Protein AF-A0AAU6NY33-F1 (afdb_monomer_lite)

Foldseek 3Di:
DVVVVVVVVVVVVVVVVVVVQVVLWDWDWDWDWDQDPVGIDIDTDIDIDRDNPDDD

Sequence (56 aa):
MKIKKIFSVLVVVLFLLLLAACGSAHTNVGLNMHFGPNGPHVSPHVNVDFYGGGRH

Structure (mmCIF, N/CA/C/O backbone):
data_AF-A0AAU6NY33-F1
#
_entry.id   AF-A0AAU6NY33-F1
#
loop_
_atom_site.group_PDB
_atom_site.id
_atom_site.type_symbol
_atom_site.label_atom_id
_atom_site.label_alt_id
_atom_site.label_comp_id
_atom_site.label_asym_id
_atom_site.label_entity_id
_atom_site.label_seq_id
_atom_site.pdbx_PDB_ins_code
_atom_site.Cartn_x
_atom_site.Cartn_y
_atom_site.Cartn_z
_atom_site.occupancy
_atom_site.B_iso_or_equiv
_atom_site.auth_seq_id
_atom_site.auth_comp_id
_atom_site.auth_asym_id
_atom_site.auth_atom_id
_atom_site.pdbx_PDB_model_num
ATOM 1 N N . MET A 1 1 ? -22.966 -3.491 32.498 1.00 60.06 1 MET A N 1
ATOM 2 C CA . MET A 1 1 ? -23.451 -3.345 31.098 1.00 60.06 1 MET A CA 1
ATOM 3 C C . MET A 1 1 ? -22.762 -2.248 30.271 1.00 60.06 1 MET A C 1
ATOM 5 O O . MET A 1 1 ? -22.712 -2.407 29.060 1.00 60.06 1 MET A O 1
ATOM 9 N N . LYS A 1 2 ? -22.208 -1.169 30.856 1.00 69.50 2 LYS A N 1
ATOM 10 C CA . LYS A 1 2 ? -21.567 -0.071 30.091 1.00 69.50 2 LYS A CA 1
ATOM 11 C C . LYS A 1 2 ? -20.280 -0.476 29.347 1.00 69.50 2 LYS A C 1
ATOM 13 O O . LYS A 1 2 ? -20.111 -0.096 28.198 1.00 69.50 2 LYS A O 1
ATOM 18 N N . ILE A 1 3 ? -19.442 -1.328 29.946 1.00 82.56 3 ILE A N 1
ATOM 19 C CA . ILE A 1 3 ? -18.188 -1.825 29.340 1.00 82.56 3 ILE A CA 1
ATOM 20 C C . ILE A 1 3 ? -18.405 -2.558 28.011 1.00 82.56 3 ILE A C 1
ATOM 22 O O . ILE A 1 3 ? -17.660 -2.336 27.065 1.00 82.56 3 ILE A O 1
ATOM 26 N N . LYS A 1 4 ? -19.472 -3.361 27.899 1.00 83.25 4 LYS A N 1
ATOM 27 C CA . LYS A 1 4 ? -19.800 -4.069 26.651 1.00 83.25 4 LYS A CA 1
ATOM 28 C C . LYS A 1 4 ? -20.140 -3.093 25.517 1.00 83.25 4 LYS A C 1
ATOM 30 O O . LYS A 1 4 ? -19.749 -3.320 24.380 1.00 83.25 4 LYS A O 1
ATOM 35 N N . LYS A 1 5 ? -20.820 -1.982 25.836 1.00 85.25 5 LYS A N 1
ATOM 36 C CA . LYS A 1 5 ? -21.125 -0.923 24.863 1.00 85.25 5 LYS A CA 1
ATOM 37 C C . LYS A 1 5 ? -19.868 -0.166 24.435 1.00 85.25 5 LYS A C 1
ATOM 39 O O . LYS A 1 5 ? -19.695 0.061 23.248 1.00 85.25 5 LYS A O 1
ATOM 44 N N . ILE A 1 6 ? -18.979 0.165 25.374 1.00 92.94 6 ILE A N 1
ATOM 45 C CA . ILE A 1 6 ? -17.701 0.831 25.069 1.00 92.94 6 ILE A CA 1
ATOM 46 C C . ILE A 1 6 ? -16.851 -0.045 24.147 1.00 92.94 6 ILE A C 1
ATOM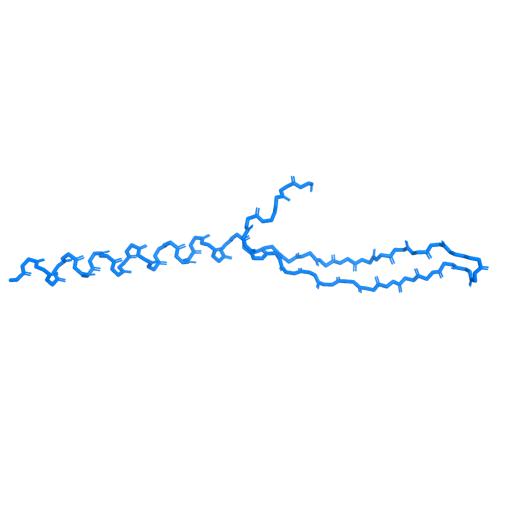 48 O O . ILE A 1 6 ? -16.361 0.434 23.132 1.00 92.94 6 ILE A O 1
ATOM 52 N N . PHE A 1 7 ? -16.746 -1.339 24.455 1.00 93.62 7 PHE A N 1
ATOM 53 C CA . PHE A 1 7 ? -16.015 -2.285 23.618 1.00 93.62 7 PHE A CA 1
ATOM 54 C C . PHE A 1 7 ? -16.618 -2.385 22.212 1.00 93.62 7 PHE A C 1
ATOM 56 O O . PHE A 1 7 ? -15.896 -2.323 21.224 1.00 93.62 7 PHE A O 1
ATOM 63 N N . SER A 1 8 ? -17.949 -2.453 22.113 1.00 92.50 8 SER A N 1
ATOM 64 C CA . SER A 1 8 ? -18.642 -2.461 20.823 1.00 92.50 8 SER A CA 1
ATOM 65 C C . SER A 1 8 ? -18.349 -1.210 19.993 1.00 92.50 8 SER A C 1
ATOM 67 O O . SER A 1 8 ? -18.118 -1.325 18.796 1.00 92.50 8 SER A O 1
ATOM 69 N N . VAL A 1 9 ? -18.341 -0.026 20.611 1.00 94.50 9 VAL A N 1
ATOM 70 C CA . VAL A 1 9 ? -18.004 1.227 19.918 1.00 94.50 9 VAL A CA 1
ATOM 71 C C . VAL A 1 9 ? -16.543 1.213 19.466 1.00 94.50 9 VAL A C 1
ATOM 73 O O . VAL A 1 9 ? -16.256 1.584 18.332 1.00 94.50 9 VAL A O 1
ATOM 76 N N . LEU A 1 10 ? -15.630 0.727 20.310 1.00 95.00 10 LEU A N 1
ATOM 77 C CA . LEU A 1 10 ? -14.203 0.656 19.995 1.00 95.00 10 LEU A CA 1
ATOM 78 C C . LEU A 1 10 ? -13.923 -0.243 18.783 1.00 95.00 10 LEU A C 1
ATOM 80 O O . LEU A 1 10 ? -13.145 0.127 17.909 1.00 95.00 10 LEU A O 1
ATOM 84 N N . VAL A 1 11 ? -14.599 -1.393 18.702 1.00 94.69 11 VAL A N 1
ATOM 85 C CA . VAL A 1 11 ? -14.492 -2.312 17.560 1.00 94.69 11 VAL A CA 1
ATOM 86 C C . VAL A 1 11 ? -14.989 -1.649 16.275 1.00 94.69 11 VAL A C 1
ATOM 88 O O . VAL A 1 11 ? -14.316 -1.729 15.252 1.00 94.69 11 VAL A O 1
ATOM 91 N N . VAL A 1 12 ? -16.125 -0.949 16.317 1.00 95.19 12 VAL A N 1
ATOM 92 C CA . VAL A 1 12 ? -16.657 -0.243 15.138 1.00 95.19 12 VAL A CA 1
ATOM 93 C C . VAL A 1 12 ? -15.693 0.849 14.667 1.00 95.19 12 VAL A C 1
ATOM 95 O O . VAL A 1 12 ? -15.415 0.945 13.474 1.00 95.19 12 VAL A O 1
ATOM 98 N N . VAL A 1 13 ? -15.132 1.631 15.592 1.00 95.00 13 VAL A N 1
ATOM 99 C CA . VAL A 1 13 ? -14.139 2.668 15.267 1.00 95.00 13 VAL A CA 1
ATOM 100 C C . VAL A 1 13 ? -12.877 2.057 14.654 1.00 95.00 13 VAL A C 1
ATOM 102 O O . VAL A 1 13 ? -12.386 2.565 13.648 1.00 95.00 13 VAL A O 1
ATOM 105 N N . LEU A 1 14 ? -12.382 0.943 15.202 1.00 92.81 14 LEU A N 1
ATOM 106 C CA . LEU A 1 14 ? -11.230 0.223 14.655 1.00 92.81 14 LEU A CA 1
ATOM 107 C C . LEU A 1 14 ? -11.481 -0.224 13.207 1.00 92.81 14 LEU A C 1
ATOM 109 O O . LEU A 1 14 ? -10.630 -0.018 12.345 1.00 92.81 14 LEU A O 1
ATOM 113 N N . PHE A 1 15 ? -12.653 -0.798 12.928 1.00 91.00 15 PHE A N 1
ATOM 114 C CA . PHE A 1 15 ? -13.016 -1.214 11.573 1.00 91.00 15 PHE A CA 1
ATOM 115 C C . PHE A 1 15 ? -13.043 -0.031 10.603 1.00 91.00 15 PHE A C 1
ATOM 117 O O . PHE A 1 15 ? -12.465 -0.120 9.524 1.00 91.00 15 PHE A O 1
ATOM 124 N N . LEU A 1 16 ? -13.641 1.097 10.993 1.00 88.50 16 LEU A N 1
ATOM 125 C CA . LEU A 1 16 ? -13.678 2.294 10.147 1.00 88.50 16 LEU A CA 1
ATOM 126 C C . LEU A 1 16 ? -12.272 2.820 9.817 1.00 88.50 16 LEU A C 1
ATOM 128 O O . LEU A 1 16 ? -12.019 3.206 8.676 1.00 88.50 16 LEU A O 1
ATOM 132 N N . LEU A 1 17 ? -11.345 2.779 10.778 1.00 85.44 17 LEU A N 1
ATOM 133 C CA . LEU A 1 17 ? -9.948 3.171 10.560 1.00 85.44 17 LEU A CA 1
ATOM 134 C C . LEU A 1 17 ? -9.223 2.229 9.588 1.00 85.44 17 LEU A C 1
ATOM 136 O O . LEU A 1 17 ? -8.486 2.695 8.721 1.00 85.44 17 LEU A O 1
ATOM 140 N N . LEU A 1 18 ? -9.455 0.918 9.691 1.00 83.69 18 LEU A N 1
ATOM 141 C CA . LEU A 1 18 ? -8.874 -0.068 8.773 1.00 83.69 18 LEU A CA 1
ATOM 142 C C . LEU A 1 18 ? -9.394 0.104 7.339 1.00 83.69 18 LEU A C 1
ATOM 144 O O . LEU A 1 18 ? -8.608 0.049 6.393 1.00 83.69 18 LEU A O 1
ATOM 148 N N . LEU A 1 19 ? -10.696 0.364 7.168 1.00 80.81 19 LEU A N 1
ATOM 149 C CA . LEU A 1 19 ? -11.271 0.646 5.849 1.00 80.81 19 LEU A CA 1
ATOM 150 C C . LEU A 1 19 ? -10.683 1.929 5.239 1.00 80.81 19 LEU A C 1
ATOM 152 O O . LEU A 1 19 ? -10.346 1.943 4.055 1.00 80.81 19 LEU A O 1
ATOM 156 N N . ALA A 1 20 ? -10.506 2.983 6.041 1.00 75.38 20 ALA A N 1
ATOM 157 C CA . ALA A 1 20 ? -9.884 4.226 5.584 1.00 75.38 20 ALA A CA 1
ATOM 158 C C . ALA A 1 20 ? -8.411 4.033 5.170 1.00 75.38 20 ALA A C 1
ATOM 160 O O . ALA A 1 20 ? -7.963 4.607 4.177 1.00 75.38 20 ALA A O 1
ATOM 161 N N . ALA A 1 21 ? -7.666 3.185 5.886 1.00 72.38 21 ALA A N 1
ATOM 162 C CA . ALA A 1 21 ? -6.277 2.869 5.560 1.00 72.38 21 ALA A CA 1
ATOM 163 C C . ALA A 1 21 ? -6.144 2.058 4.258 1.00 72.38 21 ALA A C 1
ATOM 165 O O . ALA A 1 21 ? -5.226 2.303 3.478 1.00 72.38 21 ALA A O 1
ATOM 166 N N . CYS A 1 22 ? -7.074 1.138 3.983 1.00 68.69 22 CYS A N 1
ATOM 167 C CA . CYS A 1 22 ? -7.063 0.351 2.747 1.00 68.69 22 CYS A CA 1
ATOM 168 C C . CYS A 1 22 ? -7.283 1.216 1.496 1.00 68.69 22 CYS A C 1
ATOM 170 O O . CYS A 1 22 ? -6.669 0.960 0.464 1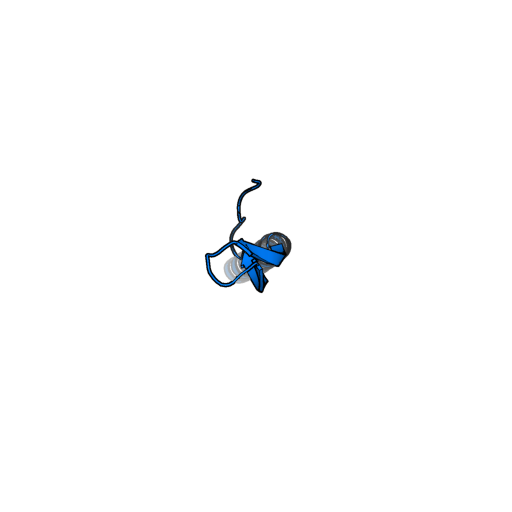.00 68.69 22 CYS A O 1
ATOM 172 N N . GLY A 1 23 ? -8.107 2.266 1.589 1.00 64.31 23 GLY A N 1
ATOM 173 C CA . GLY A 1 23 ? -8.304 3.225 0.494 1.00 64.31 23 GLY A CA 1
ATOM 174 C C . GLY A 1 23 ? -7.064 4.069 0.167 1.00 64.31 23 GLY A C 1
ATOM 175 O O . GLY A 1 23 ? -7.027 4.708 -0.876 1.00 64.31 23 GLY A O 1
ATOM 176 N N . SER A 1 24 ? -6.049 4.059 1.038 1.00 63.75 24 SER A N 1
ATOM 177 C CA . SER A 1 24 ? -4.767 4.744 0.825 1.00 63.75 24 SER A CA 1
ATOM 178 C C . SER A 1 24 ? -3.692 3.839 0.211 1.00 63.75 24 SER A C 1
ATOM 180 O O . SER A 1 24 ? -2.552 4.27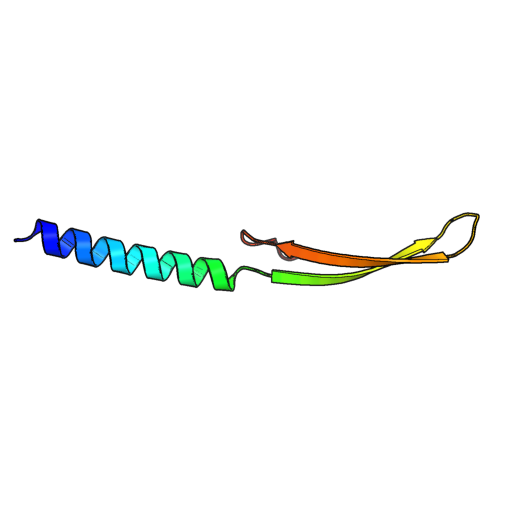7 0.068 1.00 63.75 24 SER A O 1
ATOM 182 N N . ALA A 1 25 ? -4.017 2.579 -0.105 1.00 64.44 25 ALA A N 1
ATOM 183 C CA . ALA A 1 25 ? -3.112 1.696 -0.826 1.00 64.44 25 ALA A CA 1
ATOM 184 C C . ALA A 1 25 ? -3.099 2.098 -2.304 1.00 64.44 25 ALA A C 1
ATOM 186 O O . ALA A 1 25 ? -4.106 1.968 -3.002 1.00 64.44 25 ALA A O 1
ATOM 187 N N . HIS A 1 26 ? -1.959 2.591 -2.780 1.00 69.31 26 HIS A N 1
ATOM 188 C CA . HIS A 1 26 ? -1.759 2.873 -4.196 1.00 69.31 26 HIS A CA 1
ATOM 189 C C . HIS A 1 26 ? -0.900 1.789 -4.830 1.00 69.31 26 HIS A C 1
ATOM 191 O O . HIS A 1 26 ? 0.126 1.372 -4.297 1.00 69.31 26 HIS A O 1
ATOM 197 N N . THR A 1 27 ? -1.333 1.333 -5.997 1.00 69.06 27 THR A N 1
ATOM 198 C CA . THR A 1 27 ? -0.550 0.449 -6.853 1.00 69.06 27 THR A CA 1
ATOM 199 C C . THR A 1 27 ? 0.113 1.284 -7.936 1.00 69.06 27 THR A C 1
ATOM 201 O O . THR A 1 27 ? -0.579 1.904 -8.744 1.00 69.06 27 THR A O 1
ATOM 204 N N . ASN A 1 28 ? 1.442 1.290 -7.969 1.00 71.00 28 ASN A N 1
ATOM 205 C CA . ASN A 1 28 ? 2.222 1.891 -9.041 1.00 71.00 28 ASN A CA 1
ATOM 206 C C . ASN A 1 28 ? 2.652 0.785 -10.008 1.00 71.00 28 ASN A C 1
ATOM 208 O O . ASN A 1 28 ? 3.422 -0.109 -9.652 1.00 71.00 28 ASN A O 1
ATOM 212 N N . VAL A 1 29 ? 2.124 0.840 -11.226 1.00 78.38 29 VAL A N 1
ATOM 213 C CA . VAL A 1 29 ? 2.485 -0.069 -12.312 1.00 78.38 29 VAL A CA 1
ATOM 214 C C . VAL A 1 29 ? 3.132 0.759 -13.407 1.00 78.38 29 VAL A C 1
ATOM 216 O O . VAL A 1 29 ? 2.548 1.741 -13.868 1.00 78.38 29 VAL A O 1
ATOM 219 N N . GLY A 1 30 ? 4.328 0.365 -13.831 1.00 83.88 30 GLY A N 1
ATOM 220 C CA . GLY A 1 30 ? 5.063 1.100 -14.847 1.00 83.88 30 GLY A CA 1
ATOM 221 C C . GLY A 1 30 ? 6.147 0.279 -15.529 1.00 83.88 30 GLY A C 1
ATOM 222 O O . GLY A 1 30 ? 6.335 -0.913 -15.278 1.00 83.88 30 GLY A O 1
ATOM 223 N N . LEU A 1 31 ? 6.843 0.953 -16.438 1.00 84.88 31 LEU A N 1
ATOM 224 C CA . LEU A 1 31 ? 8.000 0.434 -17.148 1.00 84.88 31 LEU A CA 1
ATOM 225 C C . LEU A 1 31 ? 9.176 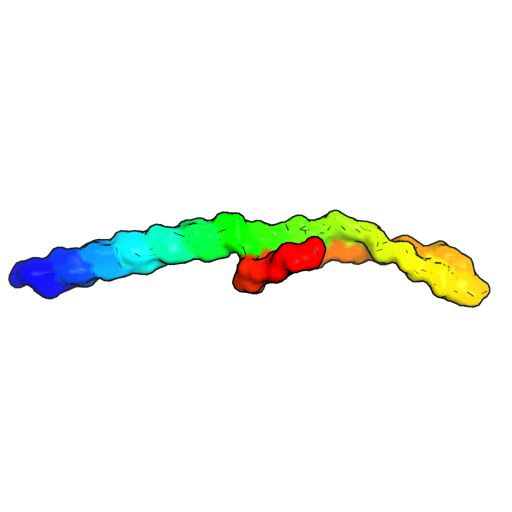1.364 -16.859 1.00 84.88 31 LEU A C 1
ATOM 227 O O . LEU A 1 31 ? 9.077 2.568 -17.099 1.00 84.88 31 LEU A O 1
ATOM 231 N N . ASN A 1 32 ? 10.288 0.812 -16.389 1.00 86.81 32 ASN A N 1
ATOM 232 C CA . ASN A 1 32 ? 11.545 1.539 -16.293 1.00 86.81 32 ASN A CA 1
ATOM 233 C C . ASN A 1 32 ? 12.345 1.333 -17.579 1.00 86.81 32 ASN A C 1
ATOM 235 O O . ASN A 1 32 ? 12.573 0.205 -18.019 1.00 86.81 32 ASN A O 1
ATOM 239 N N . MET A 1 33 ? 12.773 2.438 -18.188 1.00 86.00 33 MET A N 1
ATOM 240 C CA . MET A 1 33 ? 13.723 2.420 -19.296 1.00 86.00 33 MET A CA 1
ATOM 241 C C . MET A 1 33 ? 15.124 2.669 -18.764 1.00 86.00 33 MET A C 1
ATOM 243 O O . MET A 1 33 ? 15.400 3.695 -18.144 1.00 86.00 33 MET A O 1
ATOM 247 N N . HIS A 1 34 ? 16.022 1.743 -19.059 1.00 87.62 34 HIS A N 1
ATOM 248 C CA . HIS A 1 34 ? 17.422 1.839 -18.701 1.00 87.62 34 HIS A CA 1
ATOM 249 C C . HIS A 1 34 ? 18.258 1.894 -19.976 1.00 87.62 34 HIS A C 1
ATOM 251 O O . HIS A 1 34 ? 18.234 0.973 -20.792 1.00 87.62 34 HIS A O 1
ATOM 257 N N . PHE A 1 35 ? 19.029 2.964 -20.135 1.00 90.12 35 PHE A N 1
ATOM 258 C CA . PHE A 1 35 ? 19.945 3.134 -21.258 1.00 90.12 35 PHE A CA 1
ATOM 259 C C . PHE A 1 35 ? 21.363 2.790 -20.805 1.00 90.12 35 PHE A C 1
ATOM 261 O O . PHE A 1 35 ? 21.875 3.390 -19.861 1.00 90.12 35 PHE A O 1
ATOM 268 N N . GLY A 1 36 ? 21.991 1.812 -21.459 1.00 88.31 36 GLY A N 1
ATOM 269 C CA . GLY A 1 36 ? 23.350 1.377 -21.148 1.00 88.31 36 GLY A CA 1
ATOM 270 C C . GLY A 1 36 ? 24.185 1.094 -22.399 1.00 88.31 36 GLY A C 1
ATOM 271 O O . GLY A 1 36 ? 23.668 1.138 -23.516 1.00 88.31 36 GLY A O 1
ATOM 272 N N . PRO A 1 37 ? 25.477 0.769 -22.229 1.00 88.06 37 PRO A N 1
ATOM 273 C CA . PRO A 1 37 ? 26.401 0.515 -23.339 1.00 88.06 37 PRO A CA 1
ATOM 274 C C . PRO A 1 37 ? 26.011 -0.690 -24.214 1.00 88.06 37 PRO A C 1
ATOM 276 O O . PRO A 1 37 ? 26.427 -0.762 -25.364 1.00 88.06 37 PRO A O 1
ATOM 279 N N . ASN A 1 38 ? 25.165 -1.593 -23.704 1.00 89.06 38 ASN A N 1
ATOM 280 C CA . ASN A 1 38 ? 24.616 -2.736 -24.443 1.00 89.06 38 ASN A CA 1
ATOM 281 C C . ASN A 1 38 ? 23.228 -2.452 -25.061 1.00 89.06 38 ASN A C 1
ATOM 283 O O . ASN A 1 38 ? 22.532 -3.383 -25.458 1.00 89.06 38 ASN A O 1
ATOM 287 N N . GLY A 1 39 ? 22.814 -1.182 -25.127 1.00 89.31 39 GLY A N 1
ATOM 288 C CA . GLY A 1 39 ? 21.518 -0.749 -25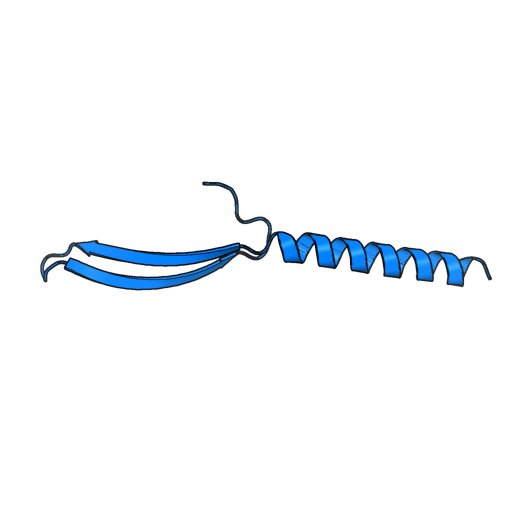.650 1.00 89.31 39 GLY A CA 1
ATOM 289 C C . GLY A 1 39 ? 20.459 -0.477 -24.571 1.00 89.31 39 GLY A C 1
ATOM 290 O O . GLY A 1 39 ? 20.701 -0.683 -23.375 1.00 89.31 39 GLY A O 1
ATOM 291 N N . PRO A 1 40 ? 19.285 0.045 -24.976 1.00 87.50 40 PRO A N 1
ATOM 292 C CA . PRO A 1 40 ? 18.165 0.265 -24.075 1.00 87.50 40 PRO A CA 1
ATOM 293 C C . PRO A 1 40 ? 17.537 -1.067 -23.655 1.00 87.50 40 PRO A C 1
ATOM 295 O O . PRO A 1 40 ? 17.239 -1.910 -24.499 1.00 87.50 40 PRO A O 1
ATOM 298 N N . HIS A 1 41 ? 17.282 -1.234 -22.360 1.00 90.50 41 HIS A N 1
ATOM 299 C CA . HIS A 1 41 ? 16.455 -2.320 -21.847 1.00 90.50 41 HIS A CA 1
ATOM 300 C C . HIS A 1 41 ? 15.273 -1.767 -21.056 1.00 90.50 41 HIS A C 1
ATOM 302 O O . HIS A 1 41 ? 15.362 -0.717 -20.416 1.00 90.50 41 HIS A O 1
ATOM 308 N N . VAL A 1 42 ? 14.154 -2.483 -21.131 1.00 87.31 42 VAL A N 1
ATOM 309 C CA . VAL A 1 42 ? 12.914 -2.133 -20.441 1.00 87.31 42 VAL A CA 1
ATOM 310 C C . VAL A 1 42 ? 12.650 -3.186 -19.380 1.00 87.31 42 VAL A C 1
ATOM 312 O O . VAL A 1 42 ? 12.613 -4.377 -19.690 1.00 87.31 42 VAL A O 1
ATOM 315 N N . SER A 1 43 ? 12.467 -2.752 -18.139 1.00 88.44 43 SER A N 1
ATOM 316 C CA . SER A 1 43 ? 12.108 -3.619 -17.020 1.00 88.44 43 SER A CA 1
ATOM 317 C C . SER A 1 43 ? 10.733 -3.207 -16.480 1.00 88.44 43 SER A C 1
ATOM 319 O O . SER A 1 43 ? 10.512 -2.031 -16.182 1.00 88.44 43 SER A O 1
ATOM 321 N N . PRO A 1 44 ? 9.762 -4.132 -16.389 1.00 86.94 44 PRO A N 1
ATOM 322 C CA . PRO A 1 44 ? 8.487 -3.832 -15.755 1.00 86.94 44 PRO A CA 1
ATOM 323 C C . PRO A 1 44 ? 8.650 -3.753 -14.238 1.00 86.94 44 PRO A C 1
ATOM 325 O O . PRO A 1 44 ? 9.411 -4.525 -13.649 1.00 86.94 44 PRO A O 1
ATOM 328 N N . HIS A 1 45 ? 7.894 -2.862 -13.598 1.00 85.56 45 HIS A N 1
ATOM 329 C CA . HIS A 1 45 ? 7.789 -2.818 -12.141 1.00 85.56 45 HIS A CA 1
ATOM 330 C C . HIS A 1 45 ? 6.332 -2.733 -11.688 1.00 85.56 45 HIS A C 1
ATOM 332 O O . HIS A 1 45 ? 5.484 -2.103 -12.325 1.00 85.56 45 HIS A O 1
ATOM 338 N N . VAL A 1 46 ? 6.060 -3.385 -10.559 1.00 80.62 46 VAL A N 1
ATOM 339 C CA . VAL A 1 46 ? 4.782 -3.331 -9.851 1.00 80.62 46 VAL A CA 1
ATOM 340 C C . VAL A 1 46 ? 5.106 -3.089 -8.388 1.00 80.62 46 VAL A C 1
ATOM 342 O O . VAL A 1 46 ? 5.644 -3.970 -7.720 1.00 80.62 46 VAL A O 1
ATOM 345 N N . ASN A 1 47 ? 4.787 -1.894 -7.907 1.00 75.25 47 ASN A N 1
ATOM 346 C CA . ASN A 1 47 ? 4.980 -1.503 -6.520 1.00 75.25 47 ASN A CA 1
ATOM 347 C C . ASN A 1 47 ? 3.615 -1.302 -5.865 1.00 75.25 47 ASN A C 1
ATOM 349 O O . ASN A 1 47 ? 2.675 -0.804 -6.492 1.00 75.25 47 ASN A O 1
ATOM 353 N N . VAL A 1 48 ? 3.507 -1.706 -4.603 1.00 69.62 48 VAL A N 1
ATOM 354 C CA . VAL A 1 48 ? 2.308 -1.481 -3.802 1.00 69.62 48 VAL A CA 1
ATOM 355 C C . VAL A 1 48 ? 2.709 -0.691 -2.572 1.00 69.62 48 VAL A C 1
ATOM 357 O O . VAL A 1 48 ? 3.416 -1.196 -1.699 1.00 69.62 48 VAL A O 1
ATOM 360 N N . ASP A 1 49 ? 2.252 0.551 -2.525 1.00 67.62 49 ASP A N 1
ATOM 361 C CA . ASP A 1 49 ? 2.538 1.477 -1.445 1.00 67.62 49 ASP A CA 1
ATOM 362 C C . ASP A 1 49 ? 1.403 1.389 -0.423 1.00 67.62 49 ASP A C 1
ATOM 364 O O . ASP A 1 49 ? 0.342 2.005 -0.551 1.00 67.62 49 ASP A O 1
ATOM 368 N N . PHE A 1 50 ? 1.621 0.569 0.601 1.00 59.38 50 PHE A N 1
ATOM 369 C CA . PHE A 1 50 ? 0.823 0.565 1.821 1.00 59.38 50 PHE A CA 1
ATOM 370 C C . PHE A 1 50 ? 1.426 1.637 2.738 1.00 59.38 50 PHE A C 1
ATOM 372 O O . PHE A 1 50 ? 2.638 1.659 2.881 1.00 59.38 50 PHE A O 1
ATOM 379 N N . TYR A 1 51 ? 0.623 2.504 3.360 1.00 59.16 51 TYR A N 1
ATOM 380 C CA . TYR A 1 51 ? 1.040 3.682 4.159 1.00 59.16 51 TYR A CA 1
ATOM 381 C C . TYR A 1 51 ? 1.235 4.988 3.379 1.00 59.16 51 TYR A C 1
ATOM 383 O O . TYR A 1 51 ? 2.325 5.549 3.349 1.00 59.16 51 TYR A O 1
ATOM 391 N N . GLY A 1 52 ? 0.141 5.526 2.819 1.00 55.41 52 GLY A N 1
ATOM 392 C CA . GLY A 1 52 ? 0.052 6.945 2.444 1.00 55.41 52 GLY A CA 1
ATOM 393 C C . GLY A 1 52 ? 1.180 7.426 1.530 1.00 55.41 52 GLY A C 1
ATOM 394 O O . GLY A 1 52 ? 1.595 8.578 1.658 1.00 55.41 52 GLY A O 1
ATOM 395 N N . GLY A 1 53 ? 1.680 6.522 0.673 1.00 49.97 53 GLY A N 1
ATOM 396 C CA . GLY A 1 53 ? 2.840 6.706 -0.193 1.00 49.97 53 GLY A CA 1
ATOM 397 C C . GLY A 1 53 ? 2.712 8.019 -0.941 1.00 49.97 53 GLY A C 1
ATOM 398 O O . GLY A 1 53 ? 1.833 8.178 -1.788 1.00 49.97 53 GLY A O 1
ATOM 399 N N . GLY A 1 54 ? 3.515 8.982 -0.493 1.00 44.38 54 GLY A N 1
ATOM 400 C CA . GLY A 1 54 ? 3.350 10.397 -0.754 1.00 44.38 54 GLY A CA 1
ATOM 401 C C . GLY A 1 54 ? 3.17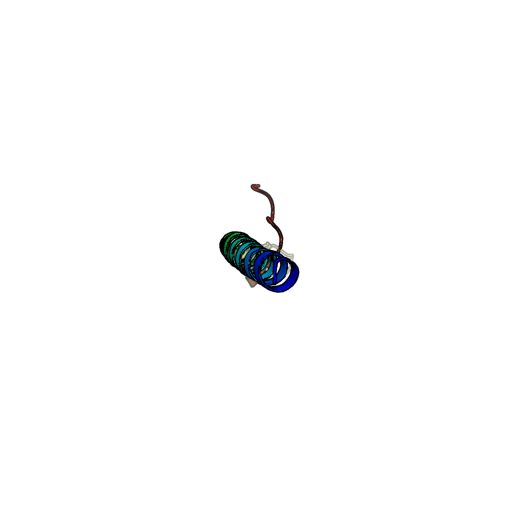3 10.710 -2.230 1.00 44.38 54 GLY A C 1
ATOM 402 O O . GLY A 1 54 ? 3.778 10.097 -3.105 1.00 44.38 54 GLY A O 1
ATOM 403 N N . ARG A 1 55 ? 2.350 11.729 -2.476 1.00 47.47 55 ARG A N 1
ATOM 404 C CA . ARG A 1 55 ? 2.326 12.453 -3.741 1.00 47.47 55 ARG A CA 1
ATOM 405 C C . ARG A 1 55 ? 3.747 12.945 -4.028 1.00 47.47 55 ARG A C 1
ATOM 407 O O . ARG A 1 55 ? 4.193 13.911 -3.410 1.00 47.47 55 ARG A O 1
ATOM 414 N N . HIS A 1 56 ? 4.417 12.282 -4.955 1.00 45.69 56 HIS A N 1
ATOM 415 C CA . HIS A 1 56 ? 5.271 12.950 -5.922 1.00 45.69 56 HIS A CA 1
ATOM 416 C C . HIS A 1 56 ? 4.512 12.978 -7.243 1.00 45.69 56 HIS A C 1
ATOM 418 O O . HIS A 1 56 ? 3.980 11.912 -7.628 1.00 45.69 56 HIS A O 1
#

Secondary structure (DSSP, 8-state):
-HHHHHHHHHHHHHHHHHHHHHTT-EEEEEEEEEEETTEEEEEEEEEEE-S-----

pLDDT: mean 78.71, std 13.93, range [44.38, 95.19]

Organism: NCBI:txid3080055

Radius of gyration: 21.35 Å; chains: 1; bounding box: 50×17×57 Å